Protein AF-A0A8X6PFE4-F1 (afdb_monomer)

Solvent-accessible surface area (backbone atoms only — not comparable to full-atom values): 4899 Å² total; per-residue (Å²): 132,86,80,78,81,83,77,89,75,66,76,63,38,69,48,74,48,79,48,79,47,76,73,71,87,89,75,83,88,84,58,66,53,99,86,40,67,52,65,59,84,52,101,83,59,52,40,47,75,51,75,47,72,64,48,100,81,56,33,32,35,43,37,46,37,25,71,41,37,52,95,81,76,84

Structure (mmCIF, N/CA/C/O backbone):
data_AF-A0A8X6PFE4-F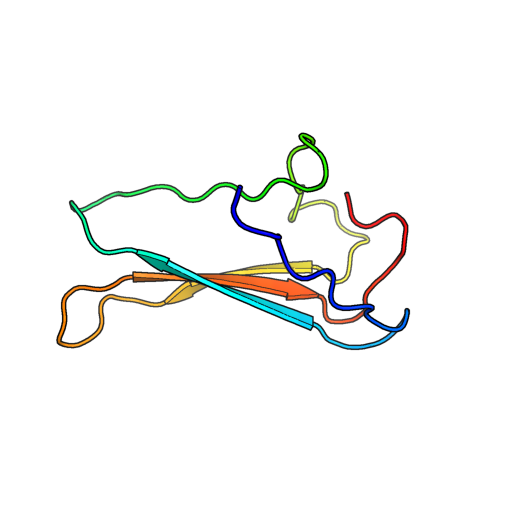1
#
_entry.id   AF-A0A8X6PFE4-F1
#
loop_
_atom_site.group_PDB
_atom_site.id
_atom_site.type_symbol
_atom_site.label_atom_id
_atom_site.label_alt_id
_atom_site.label_comp_id
_atom_site.label_asym_id
_atom_site.label_entity_id
_atom_site.label_seq_id
_atom_site.pdbx_PDB_ins_code
_atom_site.Cartn_x
_atom_site.Cartn_y
_atom_site.Cartn_z
_atom_site.occupancy
_atom_site.B_iso_or_equiv
_atom_site.auth_seq_id
_atom_site.auth_comp_id
_atom_site.auth_asym_id
_atom_site.auth_atom_id
_atom_site.pdbx_PDB_model_num
ATOM 1 N N . MET A 1 1 ? 23.503 5.756 11.643 1.00 42.59 1 MET A N 1
ATOM 2 C CA . MET A 1 1 ? 23.000 5.862 10.261 1.00 42.59 1 MET A CA 1
ATOM 3 C C . MET A 1 1 ? 22.513 4.468 9.926 1.00 42.59 1 MET A C 1
ATOM 5 O O . MET A 1 1 ? 23.354 3.599 9.753 1.00 42.59 1 MET A O 1
ATOM 9 N N . GLU A 1 2 ? 21.211 4.197 10.029 1.00 50.94 2 GLU A N 1
ATOM 10 C CA . GLU A 1 2 ? 20.700 2.882 9.625 1.00 50.94 2 GLU A CA 1
ATOM 11 C C . GLU A 1 2 ? 20.831 2.771 8.109 1.00 50.94 2 GLU A C 1
ATOM 13 O O . GLU A 1 2 ? 20.348 3.630 7.371 1.00 50.94 2 GLU A O 1
ATOM 18 N N . ALA A 1 3 ? 21.560 1.758 7.650 1.00 51.28 3 ALA A N 1
ATOM 19 C CA . ALA A 1 3 ? 21.580 1.408 6.245 1.00 51.28 3 ALA A CA 1
ATOM 20 C C . ALA A 1 3 ? 20.223 0.776 5.925 1.00 51.28 3 ALA A C 1
ATOM 22 O O . ALA A 1 3 ? 19.922 -0.315 6.400 1.00 51.28 3 ALA A O 1
ATOM 23 N N . SER A 1 4 ? 19.397 1.478 5.152 1.00 67.31 4 SER A N 1
ATOM 24 C CA . SER A 1 4 ? 18.243 0.855 4.511 1.00 67.31 4 SER A CA 1
ATOM 25 C C . SER A 1 4 ? 18.784 -0.155 3.503 1.00 67.31 4 SER A C 1
ATOM 27 O O . SER A 1 4 ? 19.487 0.225 2.566 1.00 67.31 4 SER A O 1
ATOM 29 N N . GLU A 1 5 ? 18.510 -1.437 3.710 1.00 72.06 5 GLU A N 1
ATOM 30 C CA . GLU A 1 5 ? 18.930 -2.485 2.785 1.00 72.06 5 GLU A CA 1
ATOM 31 C C . GLU A 1 5 ? 18.137 -2.346 1.478 1.00 72.06 5 GLU A C 1
ATOM 33 O O . GLU A 1 5 ? 16.905 -2.351 1.478 1.00 72.06 5 GLU A O 1
ATOM 38 N N . VAL A 1 6 ? 18.839 -2.160 0.358 1.00 75.31 6 VAL A N 1
ATOM 39 C CA . VAL A 1 6 ? 18.213 -2.115 -0.968 1.00 75.31 6 VAL A CA 1
ATOM 40 C C . VAL A 1 6 ? 18.085 -3.546 -1.470 1.00 75.31 6 VAL A C 1
ATOM 42 O O . VAL A 1 6 ? 19.085 -4.183 -1.792 1.00 75.31 6 VAL A O 1
ATOM 45 N N . MET A 1 7 ? 16.852 -4.039 -1.558 1.00 78.88 7 MET A N 1
ATOM 46 C CA . MET A 1 7 ? 16.557 -5.345 -2.138 1.00 78.88 7 MET A CA 1
ATOM 47 C C . MET A 1 7 ? 16.208 -5.175 -3.624 1.00 78.88 7 MET A C 1
ATOM 49 O O . MET A 1 7 ? 15.168 -4.589 -3.933 1.00 78.88 7 MET A O 1
ATOM 53 N N . PRO A 1 8 ? 17.048 -5.645 -4.563 1.00 83.06 8 PRO A N 1
ATOM 54 C CA . PRO A 1 8 ? 16.702 -5.606 -5.976 1.00 83.06 8 PRO A CA 1
ATOM 55 C C . PRO A 1 8 ? 15.546 -6.575 -6.249 1.00 83.06 8 PRO A C 1
ATOM 57 O O . PRO A 1 8 ? 15.631 -7.760 -5.930 1.00 83.06 8 PRO A O 1
ATOM 60 N N . ILE A 1 9 ? 14.476 -6.067 -6.858 1.00 85.56 9 ILE A N 1
ATOM 61 C CA . ILE A 1 9 ? 13.322 -6.858 -7.295 1.00 85.56 9 ILE A CA 1
ATOM 62 C C . ILE A 1 9 ? 13.352 -6.938 -8.819 1.00 85.56 9 ILE A C 1
ATOM 64 O O . ILE A 1 9 ? 13.552 -5.928 -9.494 1.00 85.56 9 ILE A O 1
ATOM 68 N N . ALA A 1 10 ? 13.192 -8.144 -9.362 1.00 87.50 10 ALA A N 1
ATOM 69 C CA . ALA A 1 10 ? 13.137 -8.338 -10.803 1.00 87.50 10 ALA A CA 1
ATOM 70 C C . ALA A 1 10 ? 11.819 -7.786 -11.364 1.00 87.50 10 ALA A C 1
ATOM 72 O O . ALA A 1 10 ? 10.749 -7.994 -10.796 1.00 87.50 10 ALA A O 1
ATOM 73 N N . GLU A 1 11 ? 11.882 -7.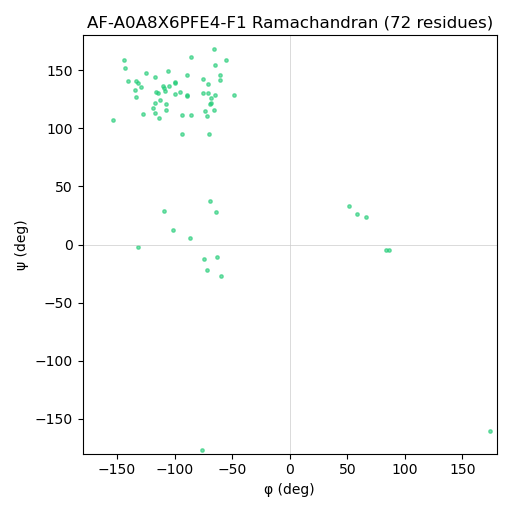100 -12.504 1.00 88.19 11 GLU A N 1
ATOM 74 C CA . GLU A 1 11 ? 10.662 -6.677 -13.190 1.00 88.19 11 GLU A CA 1
ATOM 75 C C . GLU A 1 11 ? 9.814 -7.892 -13.583 1.00 88.19 11 GLU A C 1
ATOM 77 O O . GLU A 1 11 ? 10.321 -8.957 -13.942 1.00 88.19 11 GLU A O 1
ATOM 82 N N . GLY A 1 12 ? 8.496 -7.720 -13.542 1.00 86.31 12 GLY A N 1
ATOM 83 C CA . GLY A 1 12 ? 7.553 -8.767 -13.903 1.00 86.31 12 GLY A CA 1
ATOM 84 C C . GLY A 1 12 ? 7.230 -9.770 -12.795 1.00 86.31 12 GLY A C 1
ATOM 85 O O . GLY A 1 12 ? 6.367 -10.612 -13.027 1.00 86.31 12 GLY A O 1
ATOM 86 N N . THR A 1 13 ? 7.871 -9.697 -11.625 1.00 90.06 13 THR A N 1
ATOM 87 C CA . THR A 1 13 ? 7.545 -10.573 -10.489 1.00 90.06 13 THR A CA 1
ATOM 88 C C . THR A 1 13 ? 6.410 -10.013 -9.644 1.00 90.06 13 THR A C 1
ATOM 90 O O . 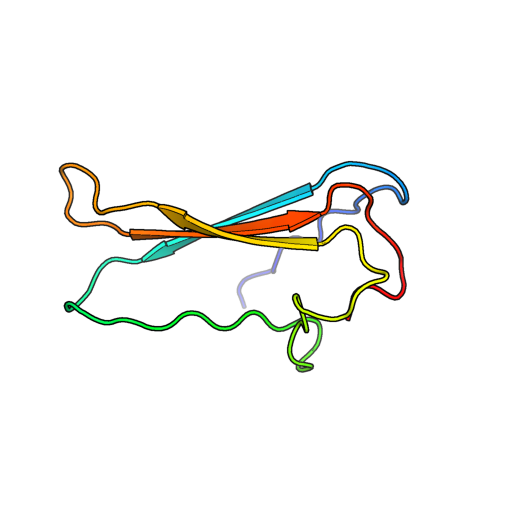THR A 1 13 ? 6.133 -8.813 -9.670 1.00 90.06 13 THR A O 1
ATOM 93 N N . GLU A 1 14 ? 5.794 -10.884 -8.852 1.00 90.69 14 GLU A N 1
ATOM 94 C CA . GLU A 1 14 ? 4.888 -10.485 -7.779 1.00 90.69 14 GLU A CA 1
ATOM 95 C C . GLU A 1 14 ? 5.689 -9.946 -6.582 1.00 90.69 14 GLU A C 1
ATOM 97 O O . GLU A 1 14 ? 6.767 -10.452 -6.259 1.00 90.69 14 GLU A O 1
ATOM 102 N N . LEU A 1 15 ? 5.165 -8.917 -5.918 1.00 90.12 15 LEU A N 1
ATOM 103 C CA . LEU A 1 15 ? 5.746 -8.324 -4.712 1.00 90.12 15 LEU A CA 1
ATOM 104 C C . LEU A 1 15 ? 4.631 -7.969 -3.731 1.00 90.12 15 LEU A C 1
ATOM 106 O O . LEU A 1 15 ? 3.585 -7.465 -4.121 1.00 90.12 15 LEU A O 1
ATOM 110 N N . THR A 1 16 ? 4.853 -8.183 -2.437 1.00 92.62 16 THR A N 1
ATOM 111 C CA . THR A 1 16 ? 3.966 -7.673 -1.385 1.00 92.62 16 THR A CA 1
ATOM 112 C C . THR A 1 16 ? 4.795 -7.035 -0.284 1.00 92.62 16 THR A C 1
ATOM 114 O O . THR A 1 16 ? 5.698 -7.660 0.267 1.00 92.62 16 THR A O 1
ATOM 117 N N . LEU A 1 17 ? 4.471 -5.789 0.048 1.00 92.69 17 LEU A N 1
ATOM 118 C CA . LEU A 1 17 ? 5.039 -5.062 1.174 1.00 92.69 17 LEU A CA 1
ATOM 119 C C . LEU A 1 17 ? 4.060 -5.113 2.342 1.00 92.69 17 LEU A C 1
ATOM 121 O O . LEU A 1 17 ? 2.884 -4.791 2.179 1.00 92.69 17 LEU A O 1
ATOM 125 N N . ALA A 1 18 ? 4.553 -5.488 3.521 1.00 93.31 18 ALA A N 1
ATOM 126 C CA . ALA A 1 18 ? 3.765 -5.544 4.744 1.00 93.31 18 ALA A CA 1
ATOM 127 C C . ALA A 1 18 ? 4.244 -4.491 5.746 1.00 93.31 18 ALA A C 1
ATOM 129 O O . ALA A 1 18 ? 5.413 -4.461 6.127 1.00 93.31 18 ALA A O 1
ATOM 130 N N . CYS A 1 19 ? 3.324 -3.641 6.196 1.00 91.94 19 CYS A N 1
ATOM 131 C CA . CYS A 1 19 ? 3.555 -2.672 7.257 1.00 91.94 19 CYS A CA 1
ATOM 132 C C . CYS A 1 19 ? 2.700 -3.053 8.469 1.00 91.94 19 CYS A C 1
ATOM 134 O O . CYS A 1 19 ? 1.474 -2.935 8.431 1.00 91.94 19 CYS A O 1
ATOM 136 N N . MET A 1 20 ? 3.350 -3.537 9.529 1.00 92.06 20 MET A N 1
ATOM 137 C CA . MET A 1 20 ? 2.701 -3.853 10.802 1.00 92.06 20 MET A CA 1
ATOM 138 C C . MET A 1 20 ? 2.697 -2.620 11.699 1.00 92.06 20 MET A C 1
ATOM 140 O O . MET A 1 20 ? 3.737 -2.000 11.917 1.00 92.06 20 MET A O 1
ATOM 144 N N . ILE A 1 21 ? 1.524 -2.265 12.213 1.00 90.06 21 ILE A N 1
ATOM 145 C CA . ILE A 1 21 ? 1.306 -1.037 12.973 1.00 90.06 21 ILE A CA 1
ATOM 146 C C . ILE A 1 21 ? 0.490 -1.367 14.218 1.00 90.06 21 ILE A C 1
ATOM 148 O O . ILE A 1 21 ? -0.546 -2.029 14.144 1.00 90.06 21 ILE A O 1
ATOM 152 N N . GLN A 1 22 ? 0.942 -0.861 15.359 1.00 89.31 22 GLN A N 1
ATOM 153 C CA . GLN A 1 22 ? 0.209 -0.901 16.617 1.00 89.31 22 GLN A CA 1
ATOM 154 C C . GLN A 1 22 ? -0.140 0.530 17.026 1.00 89.31 22 GLN A C 1
ATOM 156 O O . GLN A 1 22 ? 0.728 1.404 17.022 1.00 89.31 22 GLN A O 1
ATOM 161 N N . GLY A 1 23 ? -1.400 0.783 17.369 1.00 80.94 23 GLY A N 1
ATOM 162 C CA . GLY A 1 23 ? -1.847 2.119 17.746 1.00 80.94 23 GLY A CA 1
ATOM 163 C C . GLY A 1 23 ? -3.353 2.216 17.955 1.00 80.94 23 GLY A C 1
ATOM 164 O O . GLY A 1 23 ? -4.024 1.212 18.199 1.00 80.94 23 GLY A O 1
ATOM 165 N N . SER A 1 24 ? -3.865 3.446 17.899 1.00 79.62 24 SER A N 1
ATOM 166 C CA . SER A 1 24 ? -5.281 3.742 18.117 1.00 79.62 24 SER A CA 1
ATOM 167 C C . SER A 1 24 ? -6.175 3.150 17.026 1.00 79.62 24 SER A C 1
ATOM 169 O O . SER A 1 24 ? -5.722 2.723 15.965 1.00 79.62 24 SER A O 1
ATOM 171 N N . GLU A 1 25 ? -7.478 3.167 17.273 1.00 75.94 25 GLU A N 1
ATOM 172 C CA . GLU A 1 25 ? -8.466 2.875 16.236 1.00 75.94 25 GLU A CA 1
ATOM 173 C C . GLU A 1 25 ? -8.419 3.969 15.140 1.00 75.94 25 GLU A C 1
ATOM 175 O O . GLU A 1 25 ? -7.931 5.077 15.379 1.00 75.94 25 GLU A O 1
ATOM 180 N N . ASP A 1 26 ? -8.840 3.632 13.917 1.00 79.75 26 ASP A N 1
ATOM 181 C CA . ASP A 1 26 ? -8.905 4.522 12.737 1.00 79.75 26 ASP A CA 1
ATOM 182 C C . ASP A 1 26 ? -7.579 5.054 12.148 1.00 79.75 26 ASP A C 1
ATOM 184 O O . ASP A 1 26 ? -7.557 6.066 11.434 1.00 79.75 26 ASP A O 1
ATOM 188 N N . MET A 1 27 ? -6.456 4.368 12.371 1.00 83.38 27 MET A N 1
ATOM 189 C CA . MET A 1 27 ? -5.192 4.714 11.708 1.00 83.38 27 MET A CA 1
ATOM 190 C C . MET A 1 27 ? -5.285 4.603 10.177 1.00 83.38 27 MET A C 1
ATOM 192 O O . MET A 1 27 ? -5.881 3.677 9.629 1.00 83.38 27 MET A O 1
ATOM 196 N N . LYS A 1 28 ? -4.640 5.540 9.469 1.00 86.06 28 LYS A N 1
ATOM 197 C CA . LYS A 1 28 ? -4.593 5.579 7.999 1.00 86.06 28 LYS A CA 1
ATOM 198 C C . LYS A 1 28 ? -3.167 5.387 7.507 1.00 86.06 28 LYS A C 1
ATOM 200 O O . LYS A 1 28 ? -2.265 6.094 7.948 1.00 86.06 28 LYS A O 1
ATOM 205 N N . VAL A 1 29 ? -2.989 4.487 6.546 1.00 88.44 29 VAL A N 1
ATOM 206 C CA . VAL A 1 29 ? -1.690 4.208 5.922 1.00 88.44 29 VAL A CA 1
ATOM 207 C C . VAL A 1 29 ? -1.641 4.820 4.530 1.00 88.44 29 VAL A C 1
ATOM 209 O O . VAL A 1 29 ? -2.604 4.740 3.768 1.00 88.44 29 VAL A O 1
ATOM 212 N N . LYS A 1 30 ? -0.509 5.447 4.206 1.00 90.88 30 LYS A N 1
ATOM 213 C CA . LYS A 1 30 ? -0.185 5.940 2.868 1.00 90.88 30 LYS A CA 1
ATOM 214 C C . LYS A 1 30 ? 1.190 5.422 2.482 1.00 90.88 30 LYS A C 1
ATOM 216 O O . LYS A 1 30 ? 2.113 5.484 3.289 1.00 90.88 30 LYS A O 1
ATOM 221 N N . TRP A 1 31 ? 1.307 4.950 1.251 1.00 91.25 31 TRP A N 1
ATOM 222 C CA . TRP A 1 31 ? 2.550 4.431 0.698 1.00 91.25 31 TRP A CA 1
ATOM 223 C C . TRP A 1 31 ? 3.218 5.494 -0.167 1.00 91.25 31 TRP A C 1
ATOM 225 O O . TRP A 1 31 ? 2.541 6.204 -0.913 1.00 91.25 31 TRP A O 1
ATOM 235 N N . PHE A 1 32 ? 4.540 5.595 -0.055 1.00 90.62 32 PHE A N 1
ATOM 236 C CA . PHE A 1 32 ? 5.356 6.505 -0.847 1.00 90.62 32 PHE A CA 1
ATOM 237 C C . PHE A 1 32 ? 6.551 5.753 -1.424 1.00 90.62 32 PHE A C 1
ATOM 239 O O . PHE A 1 32 ? 7.179 4.964 -0.719 1.00 90.62 32 PHE A O 1
ATOM 246 N N . LYS A 1 33 ? 6.883 6.045 -2.679 1.00 86.44 33 LYS A N 1
ATOM 247 C CA . LYS A 1 33 ? 8.115 5.616 -3.341 1.00 86.44 33 LYS A CA 1
ATOM 248 C C . LYS A 1 33 ? 8.917 6.862 -3.688 1.00 86.44 33 LYS A C 1
ATOM 250 O O . LYS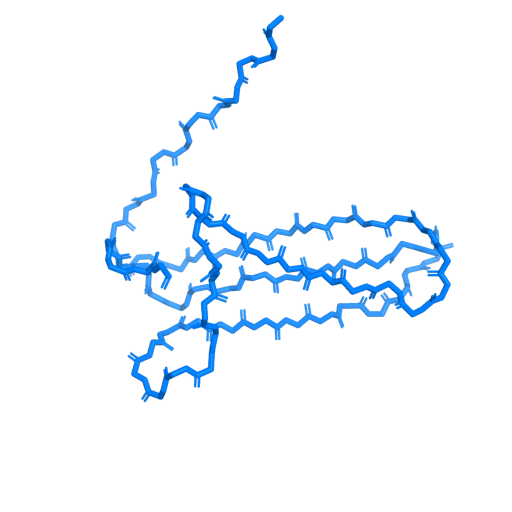 A 1 33 ? 8.398 7.759 -4.346 1.00 86.44 33 LYS A O 1
ATOM 255 N N . ASP A 1 34 ? 10.146 6.952 -3.189 1.00 86.69 34 ASP A N 1
ATOM 256 C CA . ASP A 1 34 ? 11.057 8.080 -3.447 1.00 86.69 34 ASP A CA 1
ATOM 257 C C . ASP A 1 34 ? 10.438 9.467 -3.164 1.00 86.69 34 ASP A C 1
ATOM 259 O O . ASP A 1 34 ? 10.727 10.456 -3.834 1.00 86.69 34 ASP A O 1
ATOM 263 N N . GLY A 1 35 ? 9.552 9.540 -2.164 1.00 88.88 35 GLY A N 1
ATOM 264 C CA . GLY A 1 35 ? 8.838 10.763 -1.781 1.00 88.88 35 GLY A CA 1
ATOM 265 C C . GLY A 1 35 ? 7.538 11.037 -2.548 1.00 88.88 35 GLY A C 1
ATOM 266 O O . GLY A 1 35 ? 6.815 11.962 -2.180 1.00 88.88 35 GLY A O 1
ATOM 267 N N . TYR A 1 36 ? 7.188 10.226 -3.548 1.00 88.25 36 TYR A N 1
ATOM 268 C CA . TYR A 1 36 ? 5.952 10.352 -4.324 1.00 88.25 36 TYR A CA 1
ATOM 269 C C . TYR A 1 36 ? 4.876 9.368 -3.844 1.00 88.25 36 TYR A C 1
ATOM 271 O O . TYR A 1 36 ? 5.205 8.234 -3.490 1.00 88.25 36 TYR A O 1
ATOM 279 N N . PRO A 1 37 ? 3.598 9.783 -3.778 1.00 89.19 37 PRO A N 1
ATOM 280 C CA . PRO A 1 37 ? 2.517 8.931 -3.296 1.00 89.19 37 PRO A CA 1
ATOM 281 C C . PRO A 1 37 ? 2.185 7.817 -4.291 1.00 89.19 37 PRO A C 1
ATOM 283 O O . PRO A 1 37 ? 1.895 8.098 -5.449 1.00 89.19 37 PRO A O 1
ATOM 286 N N . VAL A 1 38 ? 2.109 6.578 -3.796 1.00 87.56 38 VAL A N 1
ATOM 287 C CA . VAL A 1 38 ? 1.697 5.425 -4.605 1.00 87.56 38 VAL A CA 1
ATOM 288 C C . VAL A 1 38 ? 0.196 5.476 -4.873 1.00 87.56 38 VAL A C 1
ATOM 290 O O . VAL A 1 38 ? -0.629 5.356 -3.961 1.00 87.56 38 VAL A O 1
ATOM 293 N N . HIS A 1 39 ? -0.171 5.632 -6.143 1.00 84.88 39 HIS A N 1
ATOM 294 C CA . HIS A 1 39 ? -1.562 5.676 -6.587 1.00 84.88 39 HIS A CA 1
ATOM 295 C C . HIS A 1 39 ? -2.065 4.288 -7.011 1.00 84.88 39 HIS A C 1
ATOM 297 O O . HIS A 1 39 ? -1.915 3.879 -8.159 1.00 84.88 39 HIS A O 1
ATOM 303 N N . VAL A 1 40 ? -2.714 3.586 -6.078 1.00 77.44 40 VAL A N 1
ATOM 304 C CA . VAL A 1 40 ? -3.228 2.209 -6.258 1.00 77.44 40 VAL A CA 1
ATOM 305 C C . VAL A 1 40 ? -4.500 2.140 -7.135 1.00 77.44 40 VAL A C 1
ATOM 307 O O . VAL A 1 40 ? -4.896 1.072 -7.576 1.00 77.44 40 VAL A O 1
ATOM 310 N N . HIS A 1 41 ? -5.150 3.274 -7.429 1.00 67.31 41 HIS A N 1
ATOM 311 C CA . HIS A 1 41 ? -6.488 3.321 -8.048 1.00 67.31 41 HIS A CA 1
ATOM 312 C C . HIS A 1 41 ? -6.537 3.805 -9.506 1.00 67.31 41 HIS A C 1
ATOM 314 O O . HIS A 1 41 ? -7.542 4.378 -9.926 1.00 67.31 41 HIS A O 1
ATOM 320 N N . THR A 1 42 ? -5.492 3.603 -10.304 1.00 56.75 42 THR A N 1
ATOM 321 C CA . THR A 1 42 ? -5.545 3.934 -11.736 1.00 56.75 42 THR A CA 1
ATOM 322 C C . THR A 1 42 ? -5.600 2.650 -12.557 1.00 56.75 42 THR A C 1
ATOM 324 O O . THR A 1 42 ? -4.737 1.788 -12.430 1.00 56.75 42 THR A O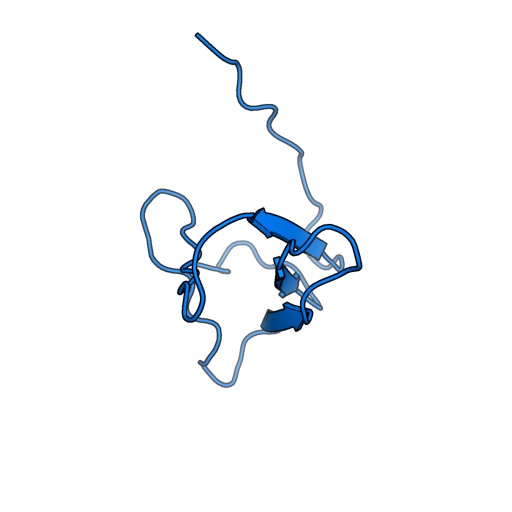 1
ATOM 327 N N . GLY A 1 43 ? -6.672 2.506 -13.345 1.00 55.78 43 GLY A N 1
ATOM 328 C CA . GLY A 1 43 ? -7.179 1.269 -13.963 1.00 55.78 43 GLY A CA 1
ATOM 329 C C . GLY A 1 43 ? -6.296 0.551 -14.993 1.00 55.78 43 GLY A C 1
ATOM 330 O O . GLY A 1 43 ? -6.832 -0.141 -15.848 1.00 55.78 43 GLY A O 1
ATOM 331 N N . GLU A 1 44 ? -4.975 0.686 -14.906 1.00 56.00 44 GLU A N 1
ATOM 332 C CA . GLU A 1 44 ? -3.983 0.014 -15.755 1.00 56.00 44 GLU A CA 1
ATOM 333 C C . GLU A 1 44 ? -2.843 -0.649 -14.963 1.00 56.00 44 GLU A C 1
ATOM 335 O O . GLU A 1 44 ? -1.971 -1.274 -15.564 1.00 56.00 44 GLU A O 1
ATOM 340 N N . ARG A 1 45 ? -2.809 -0.528 -13.628 1.00 63.34 45 ARG A N 1
ATOM 341 C CA . ARG A 1 45 ? -1.674 -0.999 -12.821 1.00 63.34 45 ARG A CA 1
ATOM 342 C C . ARG A 1 45 ? -2.027 -2.234 -12.004 1.00 63.34 45 ARG A C 1
ATOM 344 O O . ARG A 1 45 ? -3.055 -2.272 -11.335 1.00 63.34 45 ARG A O 1
ATOM 351 N N . SER A 1 46 ? -1.127 -3.209 -12.025 1.00 78.00 46 SER A N 1
ATOM 352 C CA . SER A 1 46 ? -1.164 -4.474 -11.285 1.00 78.00 46 SER A CA 1
ATOM 353 C C . SER A 1 46 ? -0.977 -4.291 -9.770 1.00 78.00 46 SER A C 1
ATOM 355 O O . SER A 1 46 ? -0.262 -5.070 -9.156 1.00 78.00 46 SER A O 1
ATOM 357 N N . MET A 1 47 ? -1.520 -3.230 -9.165 1.00 87.62 47 MET A N 1
ATOM 358 C CA . MET A 1 47 ? -1.300 -2.883 -7.759 1.00 87.62 47 MET A CA 1
ATOM 359 C C . MET A 1 47 ? -2.595 -2.941 -6.957 1.00 87.62 47 MET A C 1
ATOM 361 O O . MET A 1 47 ? -3.651 -2.520 -7.426 1.00 87.62 47 MET A O 1
ATOM 365 N N . TRP A 1 48 ? -2.503 -3.377 -5.705 1.00 89.00 48 TRP A N 1
ATOM 366 C CA . TRP A 1 48 ? -3.630 -3.414 -4.778 1.00 89.00 48 TRP A CA 1
ATOM 367 C C . TRP A 1 48 ? -3.192 -3.086 -3.351 1.00 89.00 48 TRP A C 1
ATOM 369 O O . TRP A 1 48 ? -2.023 -3.193 -2.986 1.00 89.00 48 TRP A O 1
ATOM 379 N N . THR A 1 49 ? -4.146 -2.667 -2.522 1.00 90.69 49 THR A N 1
ATOM 380 C CA . THR A 1 49 ? -3.921 -2.413 -1.096 1.00 90.69 49 THR A CA 1
ATOM 381 C C . THR A 1 49 ? -5.027 -3.055 -0.278 1.00 90.69 49 THR A C 1
ATOM 383 O O . THR A 1 49 ? -6.191 -3.038 -0.682 1.00 90.69 49 THR A O 1
ATOM 386 N N . THR A 1 50 ? -4.676 -3.629 0.869 1.00 90.94 50 THR A N 1
ATOM 387 C CA . THR A 1 50 ? -5.660 -4.126 1.834 1.00 90.94 50 THR A CA 1
ATOM 388 C C . THR A 1 50 ? -5.189 -3.892 3.259 1.00 90.94 50 THR A C 1
ATOM 390 O O . THR A 1 50 ? -3.988 -3.845 3.539 1.00 90.94 50 THR A O 1
ATOM 393 N N . ILE A 1 51 ? -6.150 -3.750 4.167 1.00 89.94 51 ILE A N 1
ATOM 394 C CA . ILE A 1 51 ? -5.901 -3.668 5.602 1.00 89.94 51 ILE A CA 1
ATOM 395 C C . ILE A 1 51 ? -6.357 -4.981 6.223 1.00 89.94 51 ILE A C 1
ATOM 397 O O . ILE A 1 51 ? -7.543 -5.313 6.206 1.00 89.94 51 ILE A O 1
ATOM 401 N N . VAL A 1 52 ? -5.406 -5.722 6.783 1.00 90.19 52 VAL A N 1
ATOM 402 C CA . VAL A 1 52 ? -5.690 -6.922 7.566 1.00 90.19 52 VAL A CA 1
ATOM 403 C C . VAL A 1 52 ? -6.223 -6.485 8.938 1.00 90.19 52 VAL A C 1
ATOM 405 O O . VAL A 1 52 ? -5.595 -5.633 9.581 1.00 90.19 52 VAL A O 1
ATOM 408 N N . PRO A 1 53 ? -7.364 -7.040 9.400 1.00 83.94 53 PRO A N 1
ATOM 409 C CA . PRO A 1 53 ? -7.906 -6.757 10.726 1.00 83.94 53 PRO A CA 1
ATOM 410 C C . PRO A 1 53 ? -6.908 -7.044 11.852 1.00 83.94 53 PRO A C 1
ATOM 412 O O . PRO A 1 53 ? -5.982 -7.839 11.685 1.00 83.94 53 PRO A O 1
ATOM 415 N N . LYS A 1 54 ? -7.142 -6.427 13.018 1.00 84.31 54 LYS A N 1
ATOM 416 C CA . LYS A 1 54 ? -6.338 -6.633 14.232 1.00 84.31 54 LYS A CA 1
ATOM 417 C C . LYS A 1 54 ? -6.134 -8.122 14.518 1.00 84.31 54 LYS A C 1
ATOM 419 O O . LYS A 1 54 ? -7.099 -8.883 14.597 1.00 84.31 54 LYS A O 1
ATOM 424 N N . ASN A 1 55 ? -4.881 -8.515 14.721 1.00 83.62 55 ASN A N 1
ATOM 425 C CA . ASN A 1 55 ? -4.555 -9.817 15.297 1.00 83.62 55 ASN A CA 1
ATOM 426 C C . ASN A 1 55 ? -4.799 -9.817 16.824 1.00 83.62 55 ASN A C 1
ATOM 428 O O . ASN A 1 55 ? -5.230 -8.821 17.408 1.00 83.62 55 ASN A O 1
ATOM 432 N N . SER A 1 5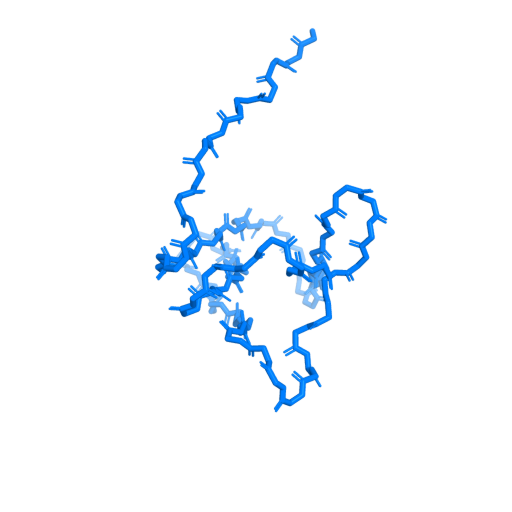6 ? -4.487 -10.926 17.497 1.00 85.88 56 SER A N 1
ATOM 433 C CA . SER A 1 56 ? -4.589 -11.051 18.962 1.00 85.88 56 SER A CA 1
ATOM 434 C C . SER A 1 56 ? -3.667 -10.108 19.752 1.00 85.88 56 SER A C 1
ATOM 436 O O . SER A 1 56 ? -3.818 -10.000 20.965 1.00 85.88 56 SER A O 1
ATOM 438 N N . LEU A 1 57 ? -2.727 -9.434 19.085 1.00 86.25 57 LEU A N 1
ATOM 439 C CA . LEU A 1 57 ? -1.816 -8.439 19.655 1.00 86.25 57 LEU A CA 1
ATOM 440 C C . LEU A 1 57 ? -2.258 -6.997 19.344 1.00 86.25 57 LEU A C 1
ATOM 442 O O . LEU A 1 57 ? -1.472 -6.070 19.513 1.00 86.25 57 LEU A O 1
ATOM 446 N N . GLU A 1 58 ? -3.489 -6.806 18.860 1.00 85.00 58 GLU A N 1
ATOM 447 C CA . GLU A 1 58 ? -4.041 -5.507 18.445 1.00 85.00 58 GLU A CA 1
ATOM 448 C C . GLU A 1 58 ? -3.243 -4.802 17.335 1.00 85.00 58 GLU A C 1
ATOM 450 O O . GLU A 1 58 ? -3.295 -3.579 17.192 1.00 85.00 58 GLU A O 1
ATOM 455 N N . GLN A 1 59 ? -2.523 -5.568 16.516 1.00 88.88 59 GLN A N 1
ATOM 456 C CA . GLN A 1 59 ? -1.736 -5.036 15.407 1.00 88.88 59 GLN A CA 1
ATOM 457 C C . GLN A 1 59 ? -2.526 -5.104 14.106 1.00 88.88 59 GLN A C 1
ATOM 459 O O . GLN A 1 59 ? -3.050 -6.160 13.742 1.00 88.88 59 GLN A O 1
ATOM 464 N N . TYR A 1 60 ? -2.557 -3.990 13.381 1.00 89.50 60 TYR A N 1
ATOM 465 C CA . TYR A 1 60 ? -3.031 -3.942 12.002 1.00 89.50 60 TYR A CA 1
ATOM 466 C C . TYR A 1 60 ? -1.868 -4.207 11.054 1.00 89.50 60 TYR A C 1
ATOM 468 O O . TYR A 1 60 ? -0.742 -3.776 11.305 1.00 89.50 60 TYR A O 1
ATOM 476 N N . THR A 1 61 ? -2.147 -4.868 9.933 1.00 92.12 61 THR A N 1
ATOM 477 C CA . THR A 1 61 ? -1.174 -4.989 8.841 1.00 92.12 61 THR A CA 1
ATOM 478 C C . THR A 1 61 ? -1.736 -4.333 7.593 1.00 92.12 61 THR A C 1
ATOM 480 O O . THR A 1 61 ? -2.760 -4.769 7.073 1.00 92.12 61 THR A O 1
ATOM 483 N N . ALA A 1 62 ? -1.071 -3.289 7.107 1.00 92.62 62 ALA A N 1
ATOM 484 C CA . ALA A 1 62 ? -1.344 -2.736 5.790 1.00 92.62 62 ALA A CA 1
ATOM 485 C C . ALA A 1 62 ? -0.473 -3.452 4.759 1.00 92.62 62 ALA A C 1
ATOM 487 O O . ALA A 1 62 ? 0.744 -3.541 4.934 1.00 92.62 62 ALA A O 1
ATOM 488 N N . LEU A 1 63 ? -1.095 -3.950 3.694 1.00 93.94 63 LEU A N 1
ATOM 489 C CA . LEU A 1 63 ? -0.404 -4.602 2.588 1.00 93.94 63 LEU A CA 1
ATOM 490 C C . LEU A 1 63 ? -0.478 -3.725 1.339 1.00 93.94 63 LEU A C 1
ATOM 492 O O . LEU A 1 63 ? -1.549 -3.212 1.017 1.00 93.94 63 LEU A O 1
ATOM 496 N N . LEU A 1 64 ? 0.645 -3.599 0.635 1.00 92.81 64 LEU A N 1
ATOM 497 C CA . LEU A 1 64 ? 0.721 -3.082 -0.731 1.00 92.81 64 LEU A CA 1
ATOM 498 C C . LEU A 1 64 ? 1.244 -4.201 -1.627 1.00 92.81 64 LEU A C 1
ATOM 500 O O . LEU A 1 64 ? 2.388 -4.631 -1.472 1.00 92.81 64 LEU A O 1
ATOM 504 N N . GLY A 1 65 ? 0.396 -4.684 -2.526 1.00 91.56 65 GLY A N 1
ATOM 505 C CA . GLY A 1 65 ? 0.727 -5.747 -3.463 1.00 91.56 65 GLY A CA 1
ATOM 506 C C . GLY A 1 65 ? 0.928 -5.234 -4.880 1.00 91.56 65 GLY A C 1
ATOM 507 O O . GLY A 1 65 ? 0.295 -4.262 -5.295 1.00 91.56 65 GLY A O 1
ATOM 508 N N . PHE A 1 66 ? 1.803 -5.923 -5.602 1.00 90.56 66 PHE A N 1
ATOM 509 C CA . PHE A 1 66 ? 2.074 -5.775 -7.022 1.00 90.56 66 PHE A CA 1
ATOM 510 C C . PHE A 1 66 ? 1.958 -7.169 -7.643 1.00 90.56 66 PHE A C 1
ATOM 512 O O . PHE A 1 66 ? 2.801 -8.022 -7.372 1.00 90.56 66 PHE A O 1
ATOM 519 N N . ASP A 1 67 ? 0.952 -7.415 -8.478 1.00 88.50 67 ASP A N 1
ATOM 520 C CA . ASP A 1 67 ? 0.816 -8.680 -9.215 1.00 88.50 67 ASP A CA 1
ATOM 521 C C . ASP A 1 67 ? 1.866 -8.771 -10.336 1.00 88.50 67 ASP A C 1
ATOM 523 O O . ASP A 1 67 ? 2.217 -9.847 -10.812 1.00 88.50 67 ASP A O 1
ATOM 527 N N . ARG A 1 68 ? 2.387 -7.619 -10.777 1.00 86.75 68 ARG A N 1
ATOM 528 C CA . ARG A 1 68 ? 3.495 -7.533 -11.726 1.00 86.75 68 ARG A CA 1
ATOM 529 C C . ARG A 1 68 ? 4.251 -6.222 -11.539 1.00 86.75 68 ARG A C 1
ATOM 531 O O . ARG A 1 68 ? 3.748 -5.180 -11.944 1.00 86.75 68 ARG A O 1
ATOM 538 N N . VAL A 1 69 ? 5.453 -6.288 -10.971 1.00 87.06 69 VAL A N 1
ATOM 539 C CA . VAL A 1 69 ? 6.314 -5.115 -10.747 1.00 87.06 69 VAL A CA 1
ATOM 540 C C . VAL A 1 69 ? 6.748 -4.488 -12.076 1.00 87.06 69 VAL A C 1
ATOM 542 O O . VAL A 1 69 ? 7.301 -5.177 -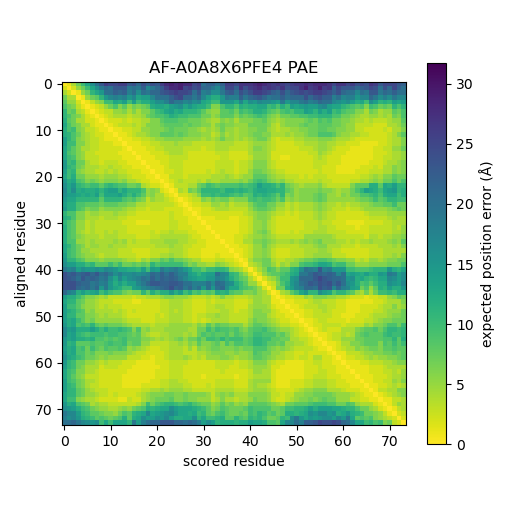12.940 1.00 87.06 69 VAL A O 1
ATOM 545 N N . ALA A 1 70 ? 6.551 -3.177 -12.215 1.00 81.12 70 ALA A N 1
ATOM 546 C CA . ALA A 1 70 ? 7.031 -2.355 -13.321 1.00 81.12 70 ALA A CA 1
ATOM 547 C C . ALA A 1 70 ? 7.863 -1.164 -12.812 1.00 81.12 70 ALA A C 1
ATOM 549 O O . ALA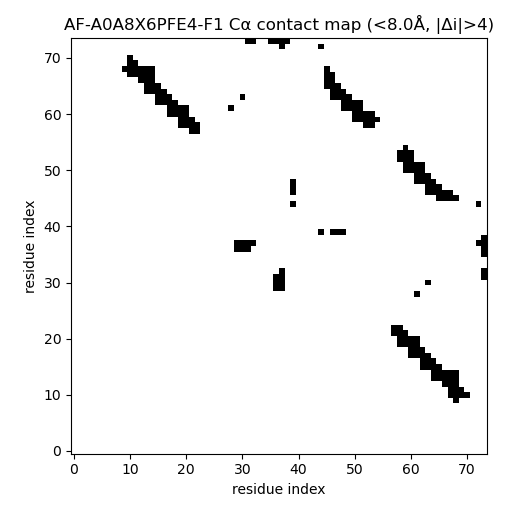 A 1 70 ? 7.587 -0.577 -11.766 1.00 81.12 70 ALA A O 1
ATOM 550 N N . SER A 1 71 ? 8.870 -0.738 -13.577 1.00 73.19 71 SER A N 1
ATOM 551 C CA . SER A 1 71 ? 9.726 0.405 -13.210 1.00 73.19 71 SER A CA 1
ATOM 552 C C . SER A 1 71 ? 8.960 1.728 -13.043 1.00 73.19 71 SER A C 1
ATOM 554 O O . SER A 1 71 ? 9.373 2.574 -12.246 1.00 73.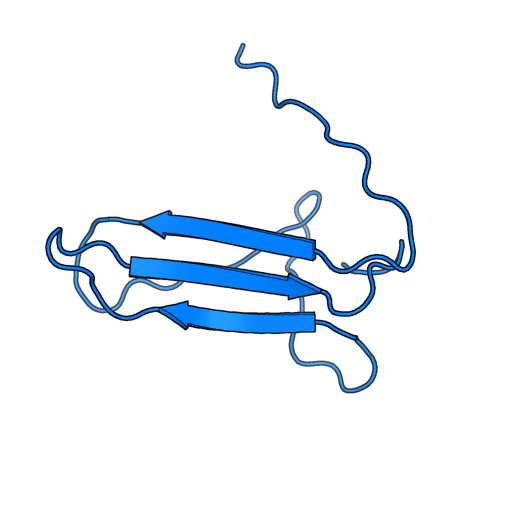19 71 SER A O 1
ATOM 556 N N . LEU A 1 72 ? 7.821 1.882 -13.732 1.00 69.06 72 LEU A N 1
ATOM 557 C CA . LEU A 1 72 ? 6.918 3.040 -13.647 1.00 69.06 72 LEU A CA 1
ATOM 558 C C . LEU A 1 72 ? 5.870 2.946 -12.522 1.00 69.06 72 LEU A C 1
ATOM 560 O O . LEU A 1 72 ? 4.997 3.815 -12.438 1.00 69.06 72 LEU A O 1
ATOM 564 N N . ASP A 1 73 ? 5.930 1.927 -11.662 1.00 64.44 73 ASP A N 1
ATOM 565 C CA . ASP A 1 73 ? 5.069 1.861 -10.484 1.00 64.44 73 ASP A CA 1
ATOM 566 C C . ASP A 1 73 ? 5.514 2.938 -9.485 1.00 64.44 73 ASP A C 1
ATOM 568 O O . ASP A 1 73 ? 6.481 2.773 -8.733 1.00 64.44 73 ASP A O 1
ATOM 572 N N . THR A 1 74 ? 4.847 4.088 -9.569 1.00 57.25 74 THR A N 1
ATOM 573 C CA . THR A 1 74 ? 5.002 5.294 -8.743 1.00 57.25 74 THR A CA 1
ATOM 574 C C . THR A 1 74 ? 3.641 5.844 -8.390 1.00 57.25 74 THR A C 1
ATOM 576 O O . THR A 1 74 ? 2.772 5.900 -9.302 1.00 57.25 74 THR A O 1
#

InterPro domains:
  IPR007110 Immunoglobulin-like domain [PS50835] (1-35)
  IPR013098 Immunoglobulin I-set [PF07679] (7-40)
  IPR013783 Immunoglobulin-like fold [G3DSA:2.60.40.10] (1-72)
  IPR036179 Immunoglobulin-like domain superfamily [SSF48726] (7-64)

Secondary structure (DSSP, 8-state):
----------TTS-EEEEEEEE-STT-----EETTEE--TTSTT--EEEEEEPP-TTSEEEEEEEESS--TT--

Mean predicted aligned error: 6.85 Å

Sequence (74 aa):
MEASEVMPIAEGTELTLACMIQGSEDMKVKWFKDGYPVHVHTGERSMWTTIVPKNSLEQYTALLGFDRVASLDT

Nearest PDB structures (foldseek):
  5y32-assembly1_A  TM=8.183E-01  e=3.863E-01  Mus musculus
  5wy8-assembly1_A  TM=7.993E-01  e=3.640E-01  Homo sapiens
  4yh7-assembly1_A  TM=8.199E-01  e=4.618E-01  Mus musculus
  1itb-assembly1_B  TM=6.138E-01  e=1.582E-01  Homo sapiens
  4dep-assembly2_E  TM=6.067E-01  e=2.261E-01  Homo sapiens

Foldseek 3Di:
DDPPDDDDDDFFAKDKDKDKDADDPPDDDWDDDPNHTQDQPDPPFQWDWDWDAQDPVRIIIIMIIHRGDDPPRD

pLDDT: mean 82.19, std 11.85, range [42.59, 93.94]

Radius of gyration: 13.88 Å; Cα contacts (8 Å, |Δi|>4): 103; chains: 1; bounding box: 32×22×35 Å

Organism: Nephila pilipes (NCBI:txid299642)